Protein AF-A0A1N7CC50-F1 (afdb_monomer)

Secondary structure (DSSP, 8-state):
-PPPPPPGGGGG-S---TT-EEESSEEEES-SSS--EEEES-EEE-TTS-EEETTTEEEPGGG-SEEEE-----

pLDDT: mean 79.18, std 19.45, range [42.66, 95.81]

Foldseek 3Di:
DDPPDPDPCPVVPPPQDPQKDKAFFKWWDQDPVDPDTPDTGIWIQGNVRWIADPPRDIDDNNRTPDMDGPRDDD

InterPro domains:
  IPR058967 Hfq-like protein [PF26264] (6-72)

Structure (mmCIF, N/CA/C/O backbone):
data_AF-A0A1N7CC50-F1
#
_entry.id   AF-A0A1N7CC50-F1
#
loop_
_atom_site.group_PDB
_atom_site.id
_atom_site.type_symbol
_atom_site.label_atom_id
_atom_site.label_alt_id
_atom_site.label_comp_id
_atom_site.label_asym_id
_atom_site.label_entity_id
_atom_site.label_seq_id
_atom_site.pdbx_PDB_ins_code
_atom_site.Cartn_x
_atom_site.Cartn_y
_atom_site.Cartn_z
_atom_site.occupancy
_atom_site.B_iso_or_equiv
_atom_site.auth_seq_id
_atom_site.auth_comp_id
_atom_site.auth_asym_id
_atom_site.auth_atom_id
_atom_site.pdbx_PDB_model_num
ATOM 1 N N . MET A 1 1 ? -27.264 -15.846 -23.194 1.00 45.00 1 MET A N 1
ATOM 2 C CA . MET A 1 1 ? -25.866 -15.722 -23.649 1.00 45.00 1 MET A CA 1
ATOM 3 C C . MET A 1 1 ? -25.224 -14.698 -22.732 1.00 45.00 1 MET A C 1
ATOM 5 O O . MET A 1 1 ? -25.565 -13.529 -22.825 1.00 45.00 1 MET A O 1
ATOM 9 N N . PHE A 1 2 ? -24.480 -15.166 -21.731 1.00 43.62 2 PHE A N 1
ATOM 10 C CA . PHE A 1 2 ? -23.768 -14.306 -20.780 1.00 43.62 2 PHE A CA 1
ATOM 11 C C . PHE A 1 2 ? -22.513 -13.753 -21.471 1.00 43.62 2 PHE A C 1
ATOM 13 O O . PHE A 1 2 ? -21.954 -14.475 -22.304 1.00 43.62 2 PHE A O 1
ATOM 20 N N . PRO A 1 3 ? -22.075 -12.511 -21.194 1.00 45.53 3 PRO A N 1
ATOM 21 C CA . PRO A 1 3 ? -20.779 -12.067 -21.683 1.00 45.53 3 PRO A CA 1
ATOM 22 C C . PRO A 1 3 ? -19.694 -12.974 -21.078 1.00 45.53 3 PRO A C 1
ATOM 24 O O . PRO A 1 3 ? -19.876 -13.476 -19.962 1.00 45.53 3 PRO A O 1
ATOM 27 N N . PRO A 1 4 ? -18.595 -13.237 -21.803 1.00 44.66 4 PRO A N 1
ATOM 28 C CA . PRO A 1 4 ? -17.470 -13.950 -21.227 1.00 44.66 4 PRO A CA 1
ATOM 29 C C . PRO A 1 4 ? -16.963 -13.144 -20.030 1.00 44.66 4 PRO A C 1
ATOM 31 O O . PRO A 1 4 ? -16.870 -11.918 -20.085 1.00 44.66 4 PRO A O 1
ATOM 34 N N . ILE A 1 5 ? -16.711 -13.859 -18.938 1.00 49.81 5 ILE A N 1
ATOM 35 C CA . ILE A 1 5 ? -16.096 -13.358 -17.712 1.00 49.81 5 ILE A CA 1
ATOM 36 C C . ILE A 1 5 ? -14.852 -12.588 -18.159 1.00 49.81 5 ILE A C 1
ATOM 38 O O . ILE A 1 5 ? -14.005 -13.171 -18.839 1.00 49.81 5 ILE A O 1
ATOM 42 N N . ALA A 1 6 ? -14.803 -11.282 -17.886 1.00 50.03 6 ALA A N 1
ATOM 43 C CA . ALA A 1 6 ? -13.672 -10.453 -18.267 1.00 50.03 6 ALA A CA 1
ATOM 44 C C . ALA A 1 6 ? -12.390 -11.131 -17.768 1.00 50.03 6 ALA A C 1
ATOM 46 O O . ALA A 1 6 ? -12.280 -11.496 -16.595 1.00 50.03 6 ALA A O 1
ATOM 47 N N . SER A 1 7 ? -11.501 -11.395 -18.723 1.00 42.66 7 SER A N 1
ATOM 48 C CA . SER A 1 7 ? -10.231 -12.082 -18.537 1.00 42.66 7 SER A CA 1
ATOM 49 C C . SER A 1 7 ? -9.471 -11.453 -17.374 1.00 42.66 7 SER A C 1
ATOM 51 O O . SER A 1 7 ? -9.266 -10.240 -17.341 1.00 42.66 7 SER A O 1
ATOM 53 N N . ARG A 1 8 ? -8.999 -12.296 -16.452 1.00 50.22 8 ARG A N 1
ATOM 54 C CA . ARG A 1 8 ? -8.088 -11.921 -15.354 1.00 50.22 8 ARG A CA 1
ATOM 55 C C . ARG A 1 8 ? -6.742 -11.375 -15.866 1.00 50.22 8 ARG A C 1
ATOM 57 O O . ARG A 1 8 ? -5.934 -10.912 -15.079 1.00 50.22 8 ARG A O 1
ATOM 64 N N . ASP A 1 9 ? -6.535 -11.391 -17.180 1.00 43.19 9 ASP A N 1
ATOM 65 C CA . ASP A 1 9 ? -5.374 -10.842 -17.882 1.00 43.19 9 ASP A CA 1
ATOM 66 C C . ASP A 1 9 ? -5.426 -9.314 -18.063 1.00 43.19 9 ASP A C 1
ATOM 68 O O . ASP A 1 9 ? -4.446 -8.712 -18.495 1.00 43.19 9 ASP A O 1
ATOM 72 N N . SER A 1 10 ? -6.549 -8.652 -17.751 1.00 45.12 10 SER A N 1
ATOM 73 C CA . SER A 1 10 ? -6.692 -7.214 -18.033 1.00 45.12 10 SER A CA 1
ATOM 74 C C . SER A 1 10 ? -5.915 -6.302 -17.076 1.00 45.12 10 SER A C 1
ATOM 76 O O . SER A 1 10 ? -5.735 -5.130 -17.389 1.00 45.12 10 SER A O 1
ATOM 78 N N . ILE A 1 11 ? -5.411 -6.836 -15.959 1.00 52.50 11 ILE A N 1
ATOM 79 C CA . ILE A 1 11 ? -4.527 -6.114 -15.025 1.00 52.50 11 ILE A CA 1
ATOM 80 C C . ILE A 1 11 ? -3.101 -5.966 -15.598 1.00 52.50 11 ILE A C 1
ATOM 82 O O . ILE A 1 11 ? -2.328 -5.131 -15.146 1.00 52.50 11 ILE A O 1
ATOM 86 N N . LEU A 1 12 ? -2.760 -6.766 -16.618 1.00 52.75 12 LEU A N 1
ATOM 87 C CA . LEU A 1 12 ? -1.459 -6.803 -17.296 1.00 52.75 12 LEU A CA 1
ATOM 88 C C . LEU A 1 12 ? -1.527 -6.207 -18.710 1.00 52.75 12 LEU A C 1
ATOM 90 O O . LEU A 1 12 ? -0.771 -6.601 -19.597 1.00 52.75 12 LEU A O 1
ATOM 94 N N . SER A 1 13 ? -2.445 -5.271 -18.967 1.00 47.19 13 SER A N 1
ATOM 95 C CA . SER A 1 13 ? -2.312 -4.447 -20.169 1.00 47.19 13 SER A CA 1
ATOM 96 C C . SER A 1 13 ? -1.203 -3.431 -19.922 1.00 47.19 13 SER A C 1
ATOM 98 O O . SER A 1 13 ? -1.330 -2.551 -19.077 1.00 47.19 13 SER A O 1
ATOM 100 N N . ASP A 1 14 ? -0.111 -3.643 -20.6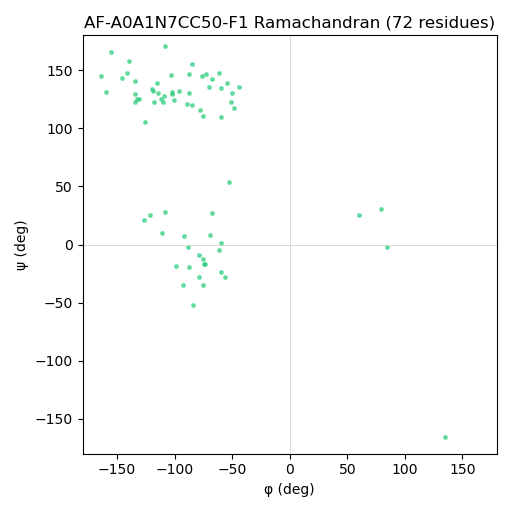48 1.00 49.75 14 ASP A N 1
ATOM 101 C CA . ASP A 1 14 ? 1.151 -2.907 -20.787 1.00 49.75 14 ASP A CA 1
ATOM 102 C C . ASP A 1 14 ? 0.973 -1.406 -21.130 1.00 49.75 14 ASP A C 1
ATOM 104 O O . ASP A 1 14 ? 1.510 -0.891 -22.101 1.00 49.75 14 ASP A O 1
ATOM 108 N N . GLU A 1 15 ? 0.182 -0.687 -20.335 1.00 49.38 15 GLU A N 1
ATOM 109 C CA . GLU A 1 15 ? 0.169 0.778 -20.208 1.00 49.38 15 GLU A CA 1
ATOM 110 C C . GLU A 1 15 ? 0.464 1.177 -18.751 1.00 49.38 15 GLU A C 1
ATOM 112 O O . GLU A 1 15 ? 0.083 2.240 -18.257 1.00 49.38 15 GLU A O 1
ATOM 117 N N . MET A 1 16 ? 1.158 0.285 -18.041 1.00 52.34 16 MET A N 1
ATOM 118 C CA . MET A 1 16 ? 1.636 0.468 -16.684 1.00 52.34 16 MET A CA 1
ATOM 119 C C . MET A 1 16 ? 2.574 1.681 -16.693 1.00 52.34 16 MET A C 1
ATOM 121 O O . MET A 1 16 ? 3.652 1.640 -17.292 1.00 52.34 16 MET A O 1
ATOM 125 N N . HIS A 1 17 ? 2.148 2.799 -16.092 1.00 54.69 17 HIS A N 1
ATOM 126 C CA . HIS A 1 17 ? 2.998 3.980 -15.926 1.00 54.69 17 HIS A CA 1
ATOM 127 C C . HIS A 1 17 ? 4.387 3.504 -15.469 1.00 54.69 17 HIS A C 1
ATOM 129 O O . HIS A 1 17 ? 4.431 2.677 -14.553 1.00 54.69 17 HIS A O 1
ATOM 135 N N . PRO A 1 18 ? 5.508 4.008 -16.025 1.00 60.88 18 PRO A N 1
ATOM 136 C CA . PRO A 1 18 ? 6.857 3.442 -15.837 1.00 60.88 18 PRO A CA 1
ATOM 137 C C . PRO A 1 18 ? 7.353 3.383 -14.377 1.00 60.88 18 PRO A C 1
ATOM 139 O O . PRO A 1 18 ? 8.470 2.953 -14.110 1.00 60.88 18 PRO A O 1
ATOM 142 N N . CYS A 1 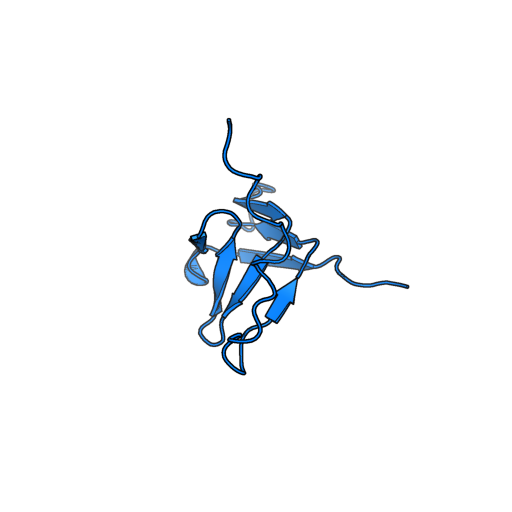19 ? 6.524 3.815 -13.430 1.00 74.31 19 CYS A N 1
ATOM 143 C CA . CYS A 1 19 ? 6.771 3.877 -12.004 1.00 74.31 19 CYS A CA 1
ATOM 144 C C . CYS A 1 19 ? 5.675 3.167 -11.171 1.00 74.31 19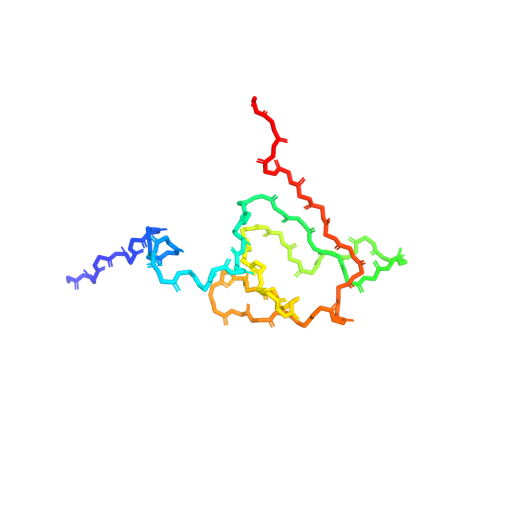 CYS A C 1
ATOM 146 O O . CYS A 1 19 ? 5.507 3.503 -10.002 1.00 74.31 19 CYS A O 1
ATOM 148 N N . THR A 1 20 ? 4.895 2.249 -11.756 1.00 87.19 20 THR A N 1
ATOM 149 C CA . THR A 1 20 ? 3.925 1.402 -11.029 1.00 87.19 20 THR A CA 1
ATOM 150 C C . THR A 1 20 ? 4.473 -0.018 -10.857 1.00 87.19 20 THR A C 1
ATOM 152 O O . THR A 1 20 ? 5.227 -0.501 -11.702 1.00 87.19 20 THR A O 1
ATOM 155 N N . ARG A 1 21 ? 4.158 -0.672 -9.731 1.00 91.38 21 ARG A N 1
ATOM 156 C CA . ARG A 1 21 ? 4.615 -2.035 -9.409 1.00 91.38 21 ARG A CA 1
ATOM 157 C C . ARG A 1 21 ? 3.463 -2.874 -8.873 1.00 91.38 21 ARG A C 1
ATOM 159 O O . ARG A 1 21 ? 2.856 -2.498 -7.874 1.00 91.38 21 ARG A O 1
ATOM 166 N N . ALA A 1 22 ? 3.189 -3.996 -9.528 1.00 92.31 22 ALA A N 1
ATOM 167 C CA . ALA A 1 22 ? 2.180 -4.956 -9.099 1.00 92.31 22 ALA A CA 1
ATOM 168 C C . ALA A 1 22 ? 2.767 -5.984 -8.120 1.00 92.31 22 ALA A C 1
ATOM 170 O O . ALA A 1 22 ? 3.939 -6.347 -8.246 1.00 92.31 22 ALA A O 1
ATOM 171 N N . TYR A 1 23 ? 1.939 -6.436 -7.179 1.00 92.94 23 TYR A N 1
ATOM 172 C CA . TYR A 1 23 ? 2.216 -7.548 -6.272 1.00 92.94 23 TYR A CA 1
ATOM 173 C C . TYR A 1 23 ? 0.995 -8.468 -6.199 1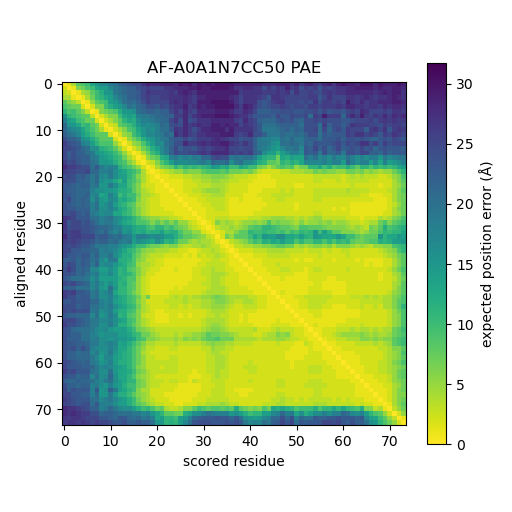.00 92.94 23 TYR A C 1
ATOM 175 O O . TYR A 1 23 ? -0.133 -7.970 -6.176 1.00 92.94 23 TYR A O 1
ATOM 183 N N . HIS A 1 24 ? 1.198 -9.787 -6.150 1.00 92.44 24 HIS A N 1
ATOM 184 C CA . HIS A 1 24 ? 0.087 -10.750 -6.179 1.00 92.44 24 HIS A CA 1
ATOM 185 C C . HIS A 1 24 ? -0.403 -11.162 -4.792 1.00 92.44 24 HIS A C 1
ATOM 187 O O . HIS A 1 24 ? -1.602 -11.377 -4.620 1.00 92.44 24 HIS A O 1
ATOM 193 N N . ASP A 1 25 ? 0.509 -11.262 -3.826 1.00 93.25 25 ASP A N 1
ATOM 194 C CA . ASP A 1 25 ? 0.209 -11.692 -2.461 1.00 93.25 25 ASP A CA 1
ATOM 195 C C . ASP A 1 25 ? 0.709 -10.657 -1.446 1.00 93.25 25 ASP A C 1
ATOM 197 O O . ASP A 1 25 ? 1.918 -10.482 -1.241 1.00 93.25 25 ASP A O 1
ATOM 201 N N . VAL A 1 26 ? -0.240 -9.906 -0.881 1.00 94.44 26 VAL A N 1
ATOM 202 C CA . VAL A 1 26 ? 0.011 -8.770 0.006 1.00 94.44 26 VAL A CA 1
ATOM 203 C C . VAL A 1 26 ? -1.062 -8.670 1.085 1.00 94.44 26 VAL A C 1
ATOM 205 O O . VAL A 1 26 ? -2.250 -8.836 0.806 1.00 94.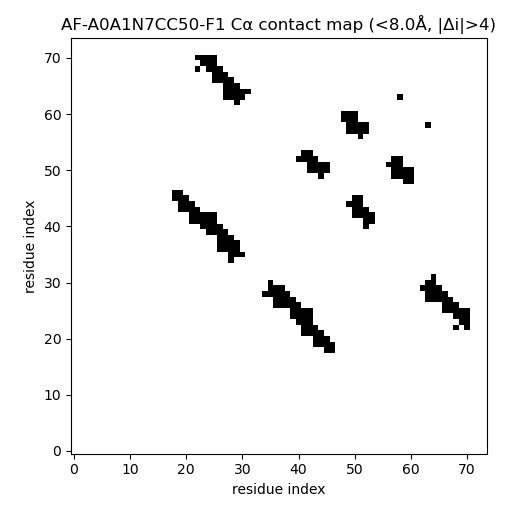44 26 VAL A O 1
ATOM 208 N N . VAL A 1 27 ? -0.650 -8.285 2.295 1.00 95.31 27 VAL A N 1
ATOM 209 C CA . VAL A 1 27 ? -1.544 -7.887 3.391 1.00 95.31 27 VAL A CA 1
ATOM 210 C C . VAL A 1 27 ? -1.266 -6.432 3.784 1.00 95.31 27 VAL A C 1
ATOM 212 O O . VAL A 1 27 ? -0.116 -6.020 3.945 1.00 95.31 27 VAL A O 1
ATOM 215 N N . ILE A 1 28 ? -2.325 -5.626 3.915 1.00 94.88 28 ILE A N 1
ATOM 216 C CA . ILE A 1 28 ? -2.262 -4.199 4.264 1.00 94.88 28 ILE A CA 1
ATOM 217 C C . ILE A 1 28 ? -2.898 -3.965 5.631 1.00 94.88 28 ILE A C 1
ATOM 219 O O . ILE A 1 28 ? -4.058 -4.315 5.854 1.00 94.88 28 ILE A O 1
ATOM 223 N N . TYR A 1 29 ? -2.185 -3.246 6.495 1.00 94.88 29 TYR A N 1
ATOM 224 C CA . TYR A 1 29 ? -2.639 -2.897 7.840 1.00 94.88 29 TYR A CA 1
ATOM 225 C C . TYR A 1 29 ? -2.819 -1.387 8.006 1.00 94.88 29 TYR A C 1
ATOM 227 O O . TYR A 1 29 ? -1.993 -0.595 7.543 1.00 94.88 29 TYR A O 1
ATOM 235 N N . GLY A 1 30 ? -3.895 -0.985 8.686 1.00 92.56 30 GLY A N 1
ATOM 236 C CA . GLY A 1 30 ? -4.287 0.424 8.848 1.00 92.56 30 GLY A CA 1
ATOM 237 C C . GLY A 1 30 ? -3.888 1.069 10.170 1.00 92.56 30 GLY A C 1
ATOM 238 O O . GLY A 1 30 ? -3.841 2.292 10.271 1.00 92.56 30 GLY A O 1
ATOM 239 N N . ASP A 1 31 ? -3.585 0.262 11.179 1.00 87.75 31 ASP A N 1
ATOM 240 C CA . ASP A 1 31 ? -3.204 0.713 12.512 1.00 87.75 31 ASP A CA 1
ATOM 241 C C . ASP A 1 31 ? -2.091 -0.200 13.045 1.00 87.75 31 ASP A C 1
ATOM 243 O O . ASP A 1 31 ? -2.011 -1.378 12.709 1.00 87.75 31 ASP A O 1
ATOM 247 N N . ALA A 1 32 ? -1.199 0.371 13.846 1.00 79.50 32 ALA A N 1
ATOM 248 C CA . ALA A 1 32 ? -0.132 -0.340 14.534 1.00 79.50 32 ALA A CA 1
ATOM 249 C C . ALA A 1 32 ? -0.630 -1.081 15.783 1.00 79.50 32 ALA A C 1
ATOM 251 O O . ALA A 1 32 ? 0.004 -2.034 16.228 1.00 79.50 32 ALA A O 1
ATOM 252 N N . ALA A 1 33 ? -1.706 -0.587 16.405 1.00 79.44 33 ALA A N 1
ATOM 253 C CA . ALA A 1 33 ? -2.219 -1.102 17.672 1.00 79.44 33 ALA A CA 1
ATOM 254 C C . ALA A 1 33 ? -3.214 -2.258 17.498 1.00 79.44 33 ALA A C 1
ATOM 256 O O . ALA A 1 33 ? -3.453 -3.006 18.448 1.00 79.44 33 ALA A O 1
ATOM 257 N N . SER A 1 34 ? -3.789 -2.400 16.306 1.00 72.00 34 SER A N 1
ATOM 258 C CA . SER A 1 34 ? -4.714 -3.474 15.968 1.00 72.00 34 SER A CA 1
ATOM 259 C C . SER A 1 34 ? -4.163 -4.300 14.816 1.00 72.00 34 SER A C 1
ATOM 261 O O . SER A 1 34 ? -3.812 -3.732 13.787 1.00 72.00 34 SER A O 1
ATOM 263 N N . ASP A 1 35 ? -4.219 -5.628 14.938 1.00 74.00 35 ASP A N 1
ATOM 264 C CA . ASP A 1 35 ? -4.026 -6.581 13.826 1.00 74.00 35 ASP A CA 1
ATOM 265 C C . ASP A 1 35 ? -5.176 -6.507 12.789 1.00 74.00 35 ASP A C 1
ATOM 267 O O . ASP A 1 35 ? -5.521 -7.492 12.135 1.00 74.00 35 ASP A O 1
ATOM 271 N N . ASP A 1 36 ? -5.829 -5.347 12.662 1.00 86.44 36 ASP A N 1
ATOM 272 C CA . ASP A 1 36 ? -6.951 -5.159 11.756 1.00 86.44 36 ASP A CA 1
ATOM 273 C C . ASP A 1 36 ? -6.431 -4.999 10.328 1.00 86.44 36 ASP A C 1
ATOM 275 O O . ASP A 1 36 ? -5.696 -4.064 9.984 1.00 86.44 36 ASP A O 1
ATOM 279 N N . THR A 1 37 ? -6.801 -5.970 9.502 1.00 92.44 37 THR A N 1
ATOM 280 C CA . THR A 1 37 ? -6.385 -6.053 8.107 1.00 92.44 37 THR A CA 1
ATOM 281 C C . THR A 1 37 ? -7.323 -5.201 7.262 1.00 92.44 37 THR A C 1
ATOM 283 O O . THR A 1 37 ? -8.526 -5.449 7.201 1.00 92.44 37 THR A O 1
ATOM 286 N N . LEU A 1 38 ? -6.777 -4.194 6.576 1.00 92.94 38 LEU A N 1
ATOM 287 C CA . LEU A 1 38 ? -7.547 -3.345 5.663 1.00 92.94 38 LEU A CA 1
ATOM 288 C C . LEU A 1 38 ? -7.862 -4.052 4.347 1.00 92.94 38 LEU A C 1
ATOM 290 O O . LEU A 1 38 ? -8.898 -3.783 3.729 1.00 92.94 38 LEU A O 1
ATOM 294 N N . TYR A 1 39 ? -6.924 -4.878 3.887 1.00 94.50 39 TYR A N 1
ATOM 295 C CA . TYR A 1 39 ? -7.007 -5.600 2.629 1.00 94.50 39 TYR A CA 1
ATOM 296 C C . TYR A 1 39 ? -5.978 -6.733 2.580 1.00 94.50 39 TYR A C 1
ATOM 298 O O . TYR A 1 39 ? -4.860 -6.571 3.065 1.00 94.50 39 TYR A O 1
ATOM 306 N N . GLU A 1 40 ? -6.356 -7.836 1.943 1.00 94.81 40 GLU A N 1
ATOM 307 C CA . GLU A 1 40 ? -5.501 -8.980 1.628 1.00 94.81 40 GLU A CA 1
ATOM 308 C C . GLU A 1 40 ? -5.763 -9.378 0.172 1.00 94.81 40 GLU A C 1
ATOM 310 O O . GLU A 1 40 ? -6.923 -9.513 -0.232 1.00 94.81 40 GLU A O 1
ATOM 315 N N . GLY A 1 41 ? -4.700 -9.522 -0.619 1.00 93.12 41 GLY A N 1
ATOM 316 C CA . GLY A 1 41 ? -4.774 -9.884 -2.034 1.00 93.12 41 GLY A CA 1
ATOM 317 C C . GLY A 1 41 ? -3.863 -9.041 -2.932 1.00 93.12 41 GLY A C 1
ATOM 318 O O . GLY A 1 41 ? -2.983 -8.330 -2.441 1.00 93.12 41 GLY A O 1
ATOM 319 N N . PRO A 1 42 ? -4.071 -9.090 -4.259 1.00 94.12 42 PRO A N 1
ATOM 320 C CA . PRO A 1 42 ? -3.199 -8.418 -5.209 1.00 94.12 42 PRO A CA 1
ATOM 321 C C . PRO A 1 42 ? -3.397 -6.902 -5.174 1.00 94.12 42 PRO A C 1
ATOM 323 O O . PRO A 1 42 ? -4.513 -6.411 -4.965 1.00 94.12 42 PRO A O 1
ATOM 326 N N . ILE A 1 43 ? -2.308 -6.168 -5.409 1.00 94.69 43 ILE A N 1
ATOM 327 C CA . ILE A 1 43 ? -2.286 -4.703 -5.429 1.00 94.69 43 ILE A CA 1
ATOM 328 C C . ILE A 1 43 ? -1.402 -4.150 -6.548 1.00 94.69 43 ILE A C 1
ATOM 330 O O . ILE A 1 43 ? -0.449 -4.795 -6.989 1.00 94.69 43 ILE A O 1
ATOM 334 N N . VAL A 1 44 ? -1.654 -2.899 -6.935 1.00 94.44 44 VAL A N 1
ATOM 335 C CA . VAL A 1 44 ? -0.731 -2.089 -7.740 1.00 94.44 44 VAL A CA 1
ATOM 336 C C . VAL A 1 44 ? -0.306 -0.864 -6.940 1.00 94.44 44 VAL A C 1
ATOM 338 O O . VAL A 1 44 ? -1.125 -0.052 -6.510 1.00 94.44 44 VAL A O 1
ATOM 341 N N . VAL A 1 45 ? 1.001 -0.717 -6.743 1.00 93.38 45 VAL A N 1
ATOM 342 C CA . VAL A 1 45 ? 1.604 0.455 -6.107 1.00 93.38 45 VAL A CA 1
ATOM 343 C C . VAL A 1 45 ? 1.905 1.492 -7.173 1.00 93.38 45 VAL A C 1
ATOM 345 O O . VAL A 1 45 ? 2.690 1.242 -8.089 1.00 93.38 45 VAL A O 1
ATOM 348 N N . HIS A 1 46 ? 1.315 2.674 -7.037 1.00 93.19 46 HIS A N 1
ATOM 349 C CA . HIS A 1 46 ? 1.564 3.814 -7.909 1.00 93.19 46 HIS A CA 1
ATOM 350 C C . HIS A 1 46 ? 2.792 4.611 -7.470 1.00 93.19 46 HIS A C 1
ATOM 352 O O . HIS A 1 46 ? 3.155 4.662 -6.296 1.00 93.19 46 HIS A O 1
ATOM 358 N N . ALA A 1 47 ? 3.403 5.319 -8.420 1.00 89.62 47 ALA A N 1
ATOM 359 C CA . ALA A 1 47 ? 4.599 6.142 -8.204 1.00 89.62 47 ALA A CA 1
ATOM 360 C C . ALA A 1 47 ? 4.444 7.207 -7.104 1.00 89.62 47 ALA A C 1
ATOM 362 O O . ALA A 1 47 ? 5.415 7.649 -6.497 1.00 89.62 47 ALA A O 1
ATOM 363 N N . ASN A 1 48 ? 3.208 7.657 -6.895 1.00 89.12 48 ASN A N 1
ATOM 364 C CA . ASN A 1 48 ? 2.820 8.660 -5.908 1.00 89.12 48 ASN A CA 1
ATOM 365 C C . ASN A 1 48 ? 2.404 8.038 -4.558 1.00 89.12 48 ASN A C 1
ATOM 367 O O . ASN A 1 48 ? 1.896 8.753 -3.696 1.00 89.12 48 ASN A O 1
ATOM 371 N N . GLY A 1 49 ? 2.590 6.726 -4.387 1.00 91.25 49 GLY A N 1
ATOM 372 C CA . GLY A 1 49 ? 2.280 5.976 -3.173 1.00 91.25 49 GLY A CA 1
ATOM 373 C C . GLY A 1 49 ? 0.829 5.513 -3.045 1.00 91.25 49 GLY A C 1
ATOM 374 O O . GLY A 1 49 ? 0.510 4.844 -2.069 1.00 91.25 49 GLY A O 1
ATOM 375 N N . TRP A 1 50 ? -0.059 5.846 -3.986 1.00 95.62 50 TRP A N 1
ATOM 376 C CA . TRP A 1 50 ? -1.418 5.300 -3.979 1.00 95.62 50 TRP A CA 1
ATOM 377 C C . TRP A 1 50 ? -1.412 3.802 -4.253 1.00 95.62 50 TRP A C 1
ATOM 379 O O . TRP A 1 50 ? -0.628 3.320 -5.070 1.00 95.62 50 TRP A O 1
ATOM 389 N N . ILE A 1 51 ? -2.299 3.081 -3.569 1.00 95.81 51 ILE A N 1
ATOM 390 C CA . ILE A 1 51 ? -2.457 1.640 -3.747 1.00 95.81 51 ILE A CA 1
ATOM 391 C C . ILE A 1 51 ? -3.788 1.379 -4.427 1.00 95.81 51 ILE A C 1
ATOM 393 O O . ILE A 1 51 ? -4.838 1.781 -3.930 1.00 95.81 51 ILE A O 1
ATOM 397 N N . GLU A 1 52 ? -3.734 0.707 -5.560 1.00 95.25 52 GLU A N 1
ATOM 398 C CA . GLU A 1 52 ? -4.905 0.212 -6.263 1.00 95.25 52 GLU A CA 1
ATOM 399 C C . GLU A 1 52 ? -5.146 -1.246 -5.879 1.00 95.25 52 GLU A C 1
ATOM 401 O O . GLU A 1 52 ? -4.217 -2.055 -5.840 1.00 95.25 52 GLU A O 1
ATOM 406 N N . LEU A 1 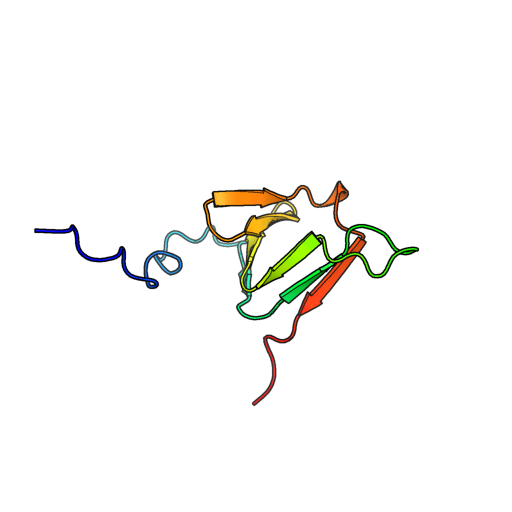53 ? -6.395 -1.542 -5.541 1.00 94.50 53 LEU A N 1
ATOM 407 C CA . LEU A 1 53 ? -6.892 -2.852 -5.137 1.00 94.50 53 LEU A CA 1
ATOM 408 C C . LEU A 1 53 ? -7.764 -3.442 -6.247 1.00 94.50 53 LEU A C 1
ATOM 410 O O . LEU A 1 53 ? -8.182 -2.728 -7.162 1.00 94.50 53 LEU A O 1
ATOM 414 N N . GLU A 1 54 ? -8.140 -4.715 -6.119 1.00 88.38 54 GLU A N 1
ATOM 415 C CA . GLU A 1 54 ? -9.150 -5.295 -7.007 1.00 88.38 54 GLU A CA 1
ATOM 416 C C . GLU A 1 54 ? -10.452 -4.470 -7.006 1.00 88.38 54 GLU A C 1
ATOM 418 O O . GLU A 1 54 ? -10.933 -4.002 -5.968 1.00 88.38 54 GLU A O 1
ATOM 423 N N . GLY A 1 55 ? -11.043 -4.306 -8.193 1.00 86.75 55 GLY A N 1
ATOM 424 C CA . GLY A 1 55 ? -12.283 -3.549 -8.375 1.00 86.75 55 GLY A CA 1
ATOM 425 C C . GLY A 1 55 ? -12.106 -2.028 -8.405 1.00 86.75 55 GLY A C 1
ATOM 426 O O . GLY A 1 55 ? -13.011 -1.316 -7.972 1.00 86.75 55 GLY A O 1
ATOM 427 N N . ASP A 1 56 ? -10.960 -1.538 -8.891 1.00 84.56 56 ASP A N 1
ATOM 428 C CA . ASP A 1 56 ? -10.663 -0.113 -9.119 1.00 84.56 56 ASP A CA 1
ATOM 429 C C . ASP A 1 56 ? -10.735 0.755 -7.847 1.00 84.56 56 ASP A C 1
ATOM 431 O O . ASP A 1 56 ? -10.989 1.965 -7.887 1.00 84.56 56 ASP A O 1
ATOM 435 N N . ARG A 1 57 ? -10.535 0.143 -6.673 1.00 92.62 57 ARG A N 1
ATOM 436 C CA . ARG A 1 57 ? -10.542 0.853 -5.390 1.00 92.62 57 ARG A CA 1
ATOM 437 C C . ARG A 1 57 ? -9.150 1.390 -5.083 1.00 92.62 57 ARG A C 1
ATOM 439 O O . ARG A 1 57 ? -8.175 0.649 -5.079 1.00 92.62 57 ARG A O 1
ATOM 446 N N . LEU A 1 58 ? -9.084 2.670 -4.727 1.00 94.69 58 LEU A N 1
ATOM 447 C CA . LEU A 1 58 ? -7.848 3.342 -4.334 1.00 94.69 58 LEU A CA 1
ATOM 448 C C . LEU A 1 58 ? -7.752 3.511 -2.812 1.00 94.69 58 LEU A C 1
ATOM 450 O O . LEU A 1 58 ? -8.663 4.044 -2.172 1.00 94.69 58 LEU A O 1
ATOM 454 N N . LEU A 1 59 ? -6.619 3.105 -2.242 1.00 94.94 59 LEU A N 1
ATOM 455 C CA . LEU A 1 59 ? -6.216 3.397 -0.871 1.00 94.94 59 LEU A CA 1
ATOM 456 C C . LEU A 1 59 ? -5.166 4.507 -0.846 1.00 94.94 59 LEU A C 1
ATOM 458 O O . LEU A 1 59 ? -4.155 4.470 -1.551 1.00 94.94 59 LEU A O 1
ATOM 462 N N . SER A 1 60 ? -5.414 5.488 0.021 1.00 94.94 60 SER A N 1
ATOM 463 C CA . SER A 1 60 ? -4.453 6.547 0.309 1.00 94.94 60 SER A CA 1
ATOM 464 C C . 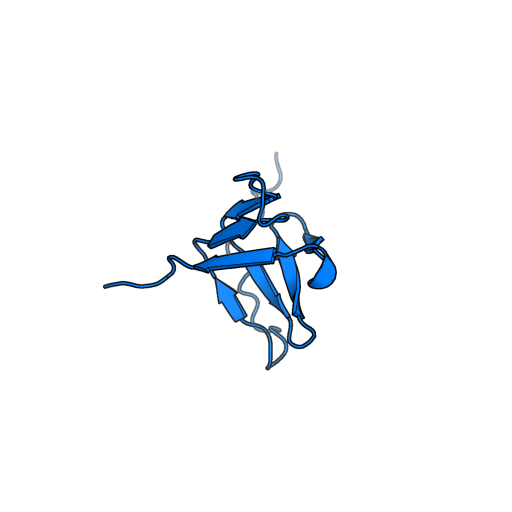SER A 1 60 ? -3.271 5.976 1.097 1.00 94.94 60 SER A C 1
ATOM 466 O O . SER A 1 60 ? -3.508 5.288 2.093 1.00 94.94 60 SER A O 1
ATOM 468 N N . PRO A 1 61 ? -2.018 6.327 0.759 1.00 94.00 61 PRO A N 1
ATOM 469 C CA . PRO A 1 61 ? -0.855 5.910 1.542 1.00 94.00 61 PRO A CA 1
ATOM 470 C C . PRO A 1 61 ? -0.901 6.395 2.996 1.00 94.00 61 PRO A C 1
ATOM 472 O O . PRO A 1 61 ? -0.294 5.783 3.862 1.00 94.00 61 PRO A O 1
ATOM 475 N N . GLN A 1 62 ? -1.644 7.466 3.298 1.00 94.12 62 GLN A N 1
ATOM 476 C CA . GLN A 1 62 ? -1.806 7.951 4.676 1.00 94.12 62 GLN A CA 1
ATOM 477 C C . GLN A 1 62 ? -2.719 7.065 5.534 1.00 94.12 62 GLN A C 1
ATOM 479 O O . GLN A 1 62 ? -2.723 7.207 6.752 1.00 94.12 62 GLN A O 1
ATOM 48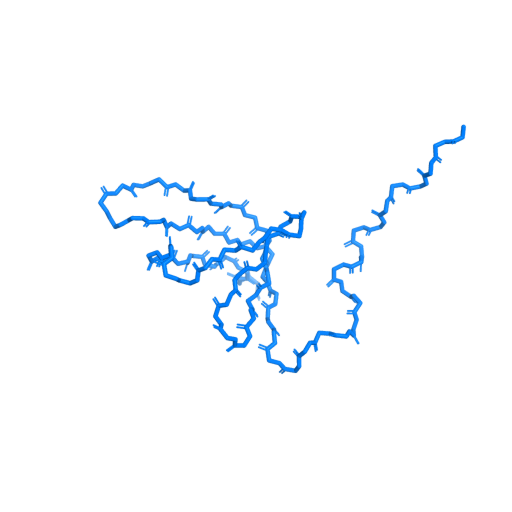4 N N . ALA A 1 63 ? -3.512 6.191 4.912 1.00 92.06 63 ALA A N 1
ATOM 485 C CA . ALA A 1 63 ? -4.373 5.243 5.613 1.00 92.06 63 ALA A CA 1
ATOM 486 C C . ALA A 1 63 ? -3.654 3.923 5.938 1.00 92.06 63 ALA A C 1
ATOM 488 O O . ALA A 1 63 ? -4.262 3.036 6.525 1.00 92.06 63 ALA A O 1
ATOM 489 N N . ILE A 1 64 ? -2.393 3.778 5.520 1.00 93.44 64 ILE A N 1
ATOM 490 C CA . ILE A 1 64 ? -1.625 2.541 5.624 1.00 93.44 64 ILE A CA 1
ATOM 491 C C . ILE A 1 64 ? -0.544 2.723 6.683 1.00 93.44 64 ILE A C 1
ATOM 493 O O . ILE A 1 64 ? 0.248 3.663 6.622 1.00 93.44 64 ILE A O 1
ATOM 497 N N . HIS A 1 65 ? -0.493 1.798 7.636 1.00 93.25 65 HIS A N 1
ATOM 498 C CA . HIS A 1 65 ? 0.591 1.716 8.604 1.00 93.25 65 HIS A CA 1
ATOM 499 C C . HIS A 1 65 ? 1.781 0.936 8.031 1.00 93.25 65 HIS A C 1
ATOM 501 O O . HIS A 1 65 ? 2.906 1.431 8.029 1.00 93.25 65 HIS A O 1
ATOM 507 N N . HIS A 1 66 ? 1.530 -0.272 7.520 1.00 93.81 66 HIS A N 1
ATOM 508 C CA . HIS A 1 66 ? 2.533 -1.089 6.839 1.00 93.81 66 HIS A CA 1
ATOM 509 C C . HIS A 1 66 ? 1.886 -2.070 5.858 1.00 93.81 66 HIS A C 1
ATOM 511 O O . HIS A 1 66 ? 0.668 -2.274 5.867 1.00 93.81 66 HIS A O 1
ATOM 517 N N . ILE A 1 67 ? 2.730 -2.626 4.991 1.00 93.81 67 ILE A N 1
ATOM 518 C CA . ILE A 1 67 ? 2.373 -3.578 3.945 1.00 93.81 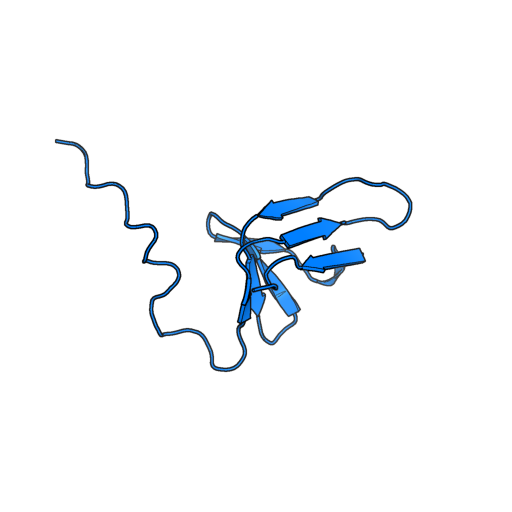67 ILE A CA 1
ATOM 519 C C . ILE A 1 67 ? 3.342 -4.752 4.050 1.00 93.81 67 ILE A C 1
ATOM 521 O O . ILE A 1 67 ? 4.555 -4.541 3.961 1.00 93.81 67 ILE A O 1
ATOM 525 N N . ASP A 1 68 ? 2.801 -5.957 4.175 1.00 94.12 68 ASP A N 1
ATOM 526 C CA . ASP A 1 68 ? 3.563 -7.199 4.116 1.00 94.12 68 ASP A CA 1
ATOM 527 C C . ASP A 1 68 ? 3.409 -7.814 2.725 1.00 94.12 68 ASP A C 1
ATOM 529 O O . ASP A 1 68 ? 2.295 -8.023 2.251 1.00 94.12 68 ASP A O 1
ATOM 533 N N . ILE A 1 69 ? 4.534 -8.065 2.051 1.00 93.44 69 ILE A N 1
ATOM 534 C CA . ILE A 1 69 ? 4.584 -8.588 0.680 1.00 93.44 69 ILE A CA 1
ATOM 535 C C . ILE A 1 69 ? 5.137 -10.010 0.725 1.00 93.44 69 ILE A C 1
ATOM 537 O O . ILE A 1 69 ? 6.250 -10.221 1.213 1.00 93.44 69 ILE A O 1
ATOM 541 N N . TYR A 1 70 ? 4.393 -10.956 0.159 1.00 92.50 70 TYR A N 1
ATOM 542 C CA . TYR A 1 70 ? 4.751 -12.377 0.104 1.00 92.50 70 TYR A CA 1
ATOM 543 C C . TYR A 1 70 ? 5.097 -12.856 -1.315 1.00 92.50 70 TYR A C 1
ATOM 545 O O . TYR A 1 70 ? 5.312 -14.043 -1.536 1.00 92.50 70 TYR A O 1
ATOM 553 N N . ASP A 1 71 ? 5.225 -11.922 -2.264 1.00 79.69 71 ASP A N 1
ATOM 554 C CA . ASP A 1 71 ? 5.456 -12.171 -3.698 1.00 79.69 71 ASP A CA 1
ATOM 555 C C . ASP A 1 71 ? 6.859 -12.748 -4.052 1.00 79.69 71 ASP A C 1
ATOM 557 O O . ASP A 1 71 ? 7.187 -12.874 -5.225 1.00 79.69 71 ASP A O 1
ATOM 561 N N . ASP A 1 72 ? 7.676 -13.134 -3.057 1.00 69.44 72 ASP A N 1
ATOM 562 C CA . ASP A 1 72 ? 8.931 -13.907 -3.186 1.00 69.44 72 ASP A CA 1
ATOM 563 C C . ASP A 1 72 ? 8.903 -15.054 -2.140 1.00 69.44 72 ASP A C 1
ATOM 565 O O . ASP A 1 72 ? 8.760 -14.791 -0.944 1.00 69.44 72 ASP A O 1
ATOM 569 N N . LYS A 1 73 ? 9.073 -16.346 -2.470 1.00 49.78 73 LYS A N 1
ATOM 570 C CA . LYS A 1 73 ? 10.275 -16.963 -3.066 1.00 49.78 73 LYS A CA 1
ATOM 571 C C . LYS A 1 73 ? 9.993 -18.309 -3.763 1.00 49.78 73 LYS A C 1
ATOM 573 O O . LYS A 1 73 ? 9.510 -19.225 -3.103 1.00 49.78 73 LYS A O 1
ATOM 578 N N . ASP A 1 74 ? 10.494 -18.455 -4.991 1.00 46.16 74 ASP A N 1
ATOM 579 C CA . ASP A 1 74 ? 11.336 -19.596 -5.406 1.00 46.16 74 ASP A CA 1
ATOM 580 C C . ASP A 1 74 ? 12.703 -19.050 -5.860 1.00 46.16 74 ASP A C 1
ATOM 582 O O . ASP A 1 74 ? 12.724 -17.985 -6.523 1.00 46.16 74 ASP A O 1
#

Organism: NCBI:txid308853

Solvent-accessible surface area (backbone atoms only — not comparable to full-atom values): 4716 Å² total; per-residue (Å²): 135,79,79,77,77,79,62,88,62,69,86,70,58,93,76,66,56,98,56,51,49,77,46,64,40,33,41,33,27,51,45,90,91,45,97,50,69,73,47,74,45,45,38,35,39,37,74,87,51,36,34,38,38,79,88,85,40,77,44,58,53,89,58,47,62,51,73,50,75,60,76,72,86,135

Radius of gyration: 14.13 Å; Cα contacts (8 Å, |Δi|>4): 107; chains: 1; bounding box: 37×28×41 Å

Mean predicted aligned error: 10.63 Å

Sequence (74 aa):
MFPPIASRDSILSDEMHPCTRAYHDVVIYGDAASDDTLYEGPIVVHANGWIELEGDRLLSPQAIHHIDIYDDKD

Nearest PDB structures (foldseek):
  8ro1-assembly1_g  TM=3.737E-01  e=4.463E+00  Caenorhabditis elegans
  3jcr-assembly1_r  TM=4.387E-01  e=8.087E+00  Homo sapiens
  9cms-assembly1_B  TM=3.579E-01  e=6.766E+00  Severe acute respiratory syndrome coronavirus 2
  8r24-assembly1_A-2  TM=3.486E-01  e=6.376E+00  Severe acute respiratory syndrome coronavirus 2
  2moe-assembly1_A  TM=2.939E-01  e=7.180E+00  Homo sapiens